Protein AF-A0A1G8TI39-F1 (afdb_monomer_lite)

Sequence (57 aa):
MSREAATHSVRSAELNEQIRALWARAGGRLDEQQRAEYERLVTAWAAAVRGDVTEPV

Foldseek 3Di:
DDPQLVVLVVQLVVLVVVLVVLCVVCVHDDDPVSVVVNVVSVVSNVVSVVSNVPPDD

Organism: NCBI:txid417292

Radius of gyration: 13.4 Å; chains: 1; bounding box: 32×16×39 Å

Secondary structure (DSSP, 8-state):
--HHHHHHHHHHHHHHHHHHHHHHHHTTS--HHHHHHHHHHHHHHHHHHHHHH----

pLDDT: mean 89.18, std 13.03, 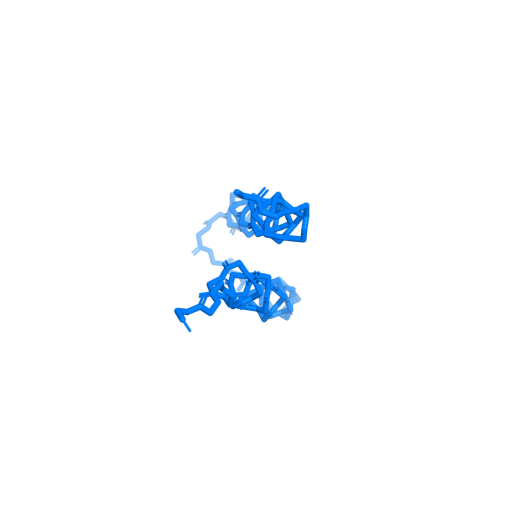range [50.0, 98.38]

Structure (mmCIF, N/CA/C/O backbone):
data_AF-A0A1G8TI39-F1
#
_entry.id   AF-A0A1G8TI39-F1
#
loop_
_atom_site.group_PDB
_atom_site.id
_atom_site.type_symbol
_atom_site.label_atom_id
_atom_site.label_alt_id
_atom_site.label_comp_id
_atom_site.label_asym_id
_atom_site.label_entity_id
_atom_site.label_seq_id
_atom_site.pdbx_PDB_ins_code
_atom_site.Cartn_x
_atom_site.Cartn_y
_atom_site.Cartn_z
_atom_site.occupancy
_atom_site.B_iso_or_equiv
_atom_site.auth_seq_id
_atom_site.auth_comp_id
_atom_site.auth_asym_id
_atom_site.auth_atom_id
_atom_site.pdbx_PDB_model_num
ATOM 1 N N . MET A 1 1 ? 19.684 -1.074 -18.943 1.00 56.19 1 MET A N 1
ATOM 2 C CA . MET A 1 1 ? 18.536 -0.646 -18.123 1.00 56.19 1 MET A CA 1
ATOM 3 C C . MET A 1 1 ? 17.847 0.519 -18.810 1.00 56.19 1 MET A C 1
ATOM 5 O O . MET A 1 1 ? 18.422 1.601 -18.899 1.00 56.19 1 MET A O 1
ATOM 9 N N . SER A 1 2 ? 16.655 0.279 -19.348 1.00 80.00 2 SER A N 1
ATOM 10 C CA . SER A 1 2 ? 15.829 1.299 -20.003 1.00 80.00 2 SER A CA 1
ATOM 11 C C . SER A 1 2 ? 15.212 2.271 -18.985 1.00 80.00 2 SER A C 1
ATOM 13 O O . SER A 1 2 ? 14.923 1.900 -17.848 1.00 80.00 2 SER A O 1
ATOM 15 N N . ARG A 1 3 ? 14.990 3.533 -19.385 1.00 78.12 3 ARG A N 1
ATOM 16 C CA . ARG A 1 3 ? 14.403 4.587 -18.525 1.00 78.12 3 ARG A CA 1
ATOM 17 C C . ARG A 1 3 ? 12.994 4.236 -18.025 1.00 78.12 3 ARG A C 1
ATOM 19 O O . ARG A 1 3 ? 12.602 4.661 -16.939 1.00 78.12 3 ARG A O 1
ATOM 26 N N . GLU A 1 4 ? 12.250 3.455 -18.801 1.00 79.69 4 GLU A N 1
ATOM 27 C CA . GLU A 1 4 ? 10.921 2.959 -18.434 1.00 79.69 4 GLU A CA 1
ATOM 28 C C . GLU A 1 4 ? 11.003 1.949 -17.288 1.00 79.69 4 GLU A C 1
ATOM 30 O O . GLU A 1 4 ? 10.366 2.170 -16.262 1.00 79.69 4 GLU A O 1
ATOM 35 N N . ALA A 1 5 ? 11.867 0.934 -17.389 1.00 80.44 5 ALA A N 1
ATOM 36 C CA . ALA A 1 5 ? 12.112 -0.029 -16.310 1.00 80.44 5 ALA A CA 1
ATOM 37 C C . ALA A 1 5 ? 12.521 0.675 -15.002 1.00 80.44 5 ALA A C 1
ATOM 39 O O . ALA A 1 5 ? 11.912 0.467 -13.958 1.00 80.44 5 ALA A O 1
ATOM 40 N N . ALA A 1 6 ? 13.447 1.642 -15.062 1.00 82.19 6 ALA A N 1
ATOM 41 C CA . ALA A 1 6 ? 13.810 2.441 -13.886 1.00 82.19 6 ALA A CA 1
ATOM 42 C C . ALA A 1 6 ? 12.608 3.192 -13.272 1.00 82.19 6 ALA A C 1
ATOM 44 O O . ALA A 1 6 ? 12.486 3.284 -12.052 1.00 82.19 6 ALA A O 1
ATOM 45 N N . THR A 1 7 ? 11.694 3.700 -14.105 1.00 85.06 7 THR A N 1
ATOM 46 C CA . THR A 1 7 ? 10.470 4.380 -13.648 1.00 85.06 7 THR A CA 1
ATOM 47 C C . THR A 1 7 ? 9.495 3.401 -12.987 1.00 85.06 7 THR A C 1
ATOM 49 O O . THR A 1 7 ?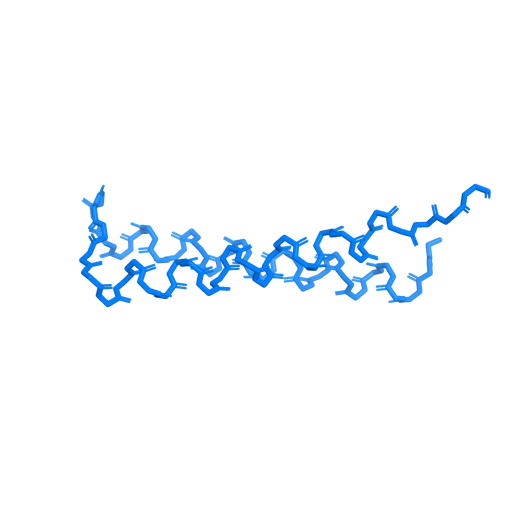 8.922 3.710 -11.940 1.00 85.06 7 THR A O 1
ATOM 52 N N . HIS A 1 8 ? 9.324 2.211 -13.564 1.00 86.88 8 HIS A N 1
ATOM 53 C CA . HIS A 1 8 ? 8.503 1.138 -13.004 1.00 86.88 8 HIS A CA 1
ATOM 54 C C . HIS A 1 8 ? 9.050 0.639 -11.664 1.00 86.88 8 HIS A C 1
ATOM 56 O O . HIS A 1 8 ? 8.283 0.494 -10.707 1.00 86.88 8 HIS A O 1
ATOM 62 N N . SER A 1 9 ? 10.370 0.485 -11.564 1.00 89.19 9 SER A N 1
ATOM 63 C CA . SER A 1 9 ? 11.060 0.106 -10.335 1.00 89.19 9 SER A CA 1
ATOM 64 C C . SER A 1 9 ? 10.844 1.140 -9.223 1.00 89.19 9 SER A C 1
ATOM 66 O O . SER A 1 9 ? 10.335 0.789 -8.158 1.00 89.19 9 SER A O 1
ATOM 68 N N . VAL A 1 10 ? 11.083 2.434 -9.492 1.00 91.56 10 VAL A N 1
ATOM 69 C CA . VAL A 1 10 ? 10.834 3.523 -8.521 1.00 91.56 10 VAL A CA 1
ATOM 70 C C . VAL A 1 10 ? 9.371 3.552 -8.072 1.00 91.56 10 VAL A C 1
ATOM 72 O O . VAL A 1 10 ? 9.091 3.606 -6.875 1.00 91.56 10 VAL A O 1
ATOM 75 N N . ARG A 1 11 ? 8.424 3.443 -9.010 1.00 93.06 11 ARG A N 1
ATOM 76 C CA . ARG A 1 11 ? 6.992 3.439 -8.687 1.00 93.06 11 ARG A CA 1
ATOM 77 C C . ARG A 1 11 ? 6.584 2.229 -7.846 1.00 93.06 11 ARG A C 1
ATOM 79 O O . ARG A 1 11 ? 5.764 2.357 -6.938 1.00 93.06 11 ARG A O 1
ATOM 86 N N . SER A 1 12 ? 7.118 1.045 -8.143 1.00 94.12 12 SER A N 1
ATOM 87 C CA . SER A 1 12 ? 6.833 -0.159 -7.357 1.00 94.12 12 SER A CA 1
ATOM 88 C C . SER A 1 12 ? 7.404 -0.059 -5.937 1.00 94.12 12 SER A C 1
ATOM 90 O O . SER A 1 12 ? 6.745 -0.492 -4.990 1.00 94.12 12 SER A O 1
ATOM 92 N N . ALA A 1 13 ? 8.572 0.568 -5.766 1.00 95.75 13 ALA A N 1
ATOM 93 C CA . ALA A 1 13 ? 9.152 0.832 -4.454 1.00 95.75 13 ALA A CA 1
ATOM 94 C C . ALA A 1 13 ? 8.260 1.773 -3.628 1.00 95.75 13 ALA A C 1
ATOM 96 O O . ALA A 1 13 ? 7.890 1.430 -2.505 1.00 95.75 13 ALA A O 1
ATOM 97 N N . GLU A 1 14 ? 7.817 2.886 -4.214 1.00 97.19 14 GLU A N 1
ATOM 98 C CA . GLU A 1 14 ? 6.936 3.859 -3.557 1.00 97.19 14 GLU A CA 1
ATOM 99 C C . GLU A 1 14 ? 5.595 3.237 -3.125 1.00 97.19 14 GLU A C 1
ATOM 101 O O . GLU A 1 14 ? 5.137 3.416 -1.995 1.00 97.19 14 GLU A O 1
ATOM 106 N N . LEU A 1 15 ? 4.963 2.446 -3.999 1.00 97.88 15 LEU A N 1
ATOM 107 C CA . LEU A 1 15 ? 3.702 1.769 -3.674 1.00 97.88 15 LEU A CA 1
ATOM 108 C C . LEU A 1 15 ? 3.879 0.738 -2.551 1.00 97.88 15 LEU A C 1
ATOM 110 O O . LEU A 1 15 ? 3.007 0.596 -1.694 1.00 97.88 15 LEU A O 1
ATOM 114 N N . ASN A 1 16 ? 5.019 0.047 -2.513 1.00 97.69 16 ASN A N 1
ATOM 115 C CA . ASN A 1 16 ? 5.340 -0.883 -1.435 1.00 97.69 16 ASN A CA 1
ATOM 116 C C . ASN A 1 16 ? 5.529 -0.158 -0.090 1.00 97.69 16 ASN A C 1
ATOM 118 O O . ASN A 1 16 ? 5.085 -0.651 0.948 1.00 97.69 16 ASN A O 1
ATOM 122 N N . GLU A 1 17 ? 6.150 1.024 -0.091 1.00 98.19 17 GLU A N 1
ATOM 123 C CA . GLU A 1 17 ? 6.275 1.863 1.107 1.00 98.19 17 GLU A CA 1
ATOM 124 C C . GLU A 1 17 ? 4.908 2.320 1.627 1.00 98.19 17 GLU A C 1
ATOM 126 O O . GLU A 1 17 ? 4.643 2.216 2.827 1.00 98.19 17 GLU A O 1
ATOM 131 N N . GLN A 1 18 ? 3.996 2.723 0.739 1.00 98.19 18 GLN A N 1
ATOM 132 C CA . GLN A 1 18 ? 2.626 3.093 1.114 1.00 98.19 18 GLN A CA 1
ATOM 133 C C . GLN A 1 18 ? 1.855 1.919 1.735 1.00 98.19 18 GLN A C 1
ATOM 135 O O . GLN A 1 18 ? 1.168 2.097 2.746 1.00 98.19 18 GLN A O 1
ATOM 140 N N . ILE A 1 19 ? 2.011 0.706 1.191 1.00 97.94 19 ILE A N 1
ATOM 141 C CA . ILE A 1 19 ? 1.425 -0.515 1.767 1.00 97.94 19 ILE A CA 1
ATOM 142 C C . ILE A 1 19 ? 1.970 -0.759 3.181 1.00 97.94 19 ILE A C 1
ATOM 144 O O . ILE A 1 19 ? 1.197 -1.022 4.104 1.00 97.94 19 ILE A O 1
ATOM 148 N N . ARG A 1 20 ? 3.286 -0.636 3.393 1.00 97.25 20 ARG A N 1
ATOM 149 C CA . ARG A 1 20 ? 3.896 -0.800 4.726 1.00 97.25 20 ARG A CA 1
ATOM 150 C C . ARG A 1 20 ? 3.420 0.265 5.711 1.00 97.25 20 ARG A C 1
ATOM 152 O O . ARG A 1 20 ? 3.098 -0.068 6.850 1.00 97.25 20 ARG A O 1
ATOM 159 N N . ALA A 1 21 ? 3.326 1.519 5.276 1.00 97.38 21 ALA A N 1
ATOM 160 C CA . ALA A 1 21 ? 2.824 2.618 6.096 1.00 97.38 21 ALA A CA 1
ATOM 161 C C . ALA A 1 21 ? 1.356 2.404 6.506 1.00 97.38 21 ALA A C 1
ATOM 163 O O . ALA A 1 21 ? 0.984 2.680 7.648 1.00 97.38 21 ALA A O 1
ATOM 164 N N . LEU A 1 22 ? 0.527 1.865 5.604 1.00 97.19 22 LEU A N 1
ATOM 165 C CA . LEU A 1 22 ? -0.850 1.467 5.901 1.00 97.19 22 LEU A CA 1
ATOM 166 C C . LEU A 1 22 ? -0.912 0.385 6.993 1.00 97.19 22 LEU A C 1
ATOM 168 O O . LEU A 1 22 ? -1.697 0.506 7.931 1.00 97.19 22 LEU A O 1
ATOM 172 N N . TRP A 1 23 ? -0.062 -0.638 6.920 1.00 96.38 23 TRP A N 1
ATOM 173 C CA . TRP A 1 23 ? 0.002 -1.668 7.960 1.00 96.38 23 TRP A CA 1
ATOM 174 C C . TRP A 1 23 ? 0.498 -1.133 9.306 1.00 96.38 23 TRP A C 1
ATOM 176 O O . TRP A 1 23 ? -0.057 -1.496 10.345 1.00 96.38 23 TRP A O 1
ATOM 186 N N . ALA A 1 24 ? 1.490 -0.240 9.296 1.00 95.88 24 ALA A N 1
ATOM 187 C CA . ALA A 1 24 ? 2.025 0.373 10.510 1.00 95.88 24 ALA A CA 1
ATOM 188 C C . ALA A 1 24 ? 0.962 1.193 11.264 1.00 95.88 24 ALA A C 1
ATOM 190 O O . ALA A 1 24 ? 0.862 1.085 12.484 1.00 95.88 24 ALA A O 1
ATOM 191 N N . ARG A 1 25 ? 0.126 1.964 10.549 1.00 95.00 25 ARG A N 1
ATOM 192 C CA . ARG A 1 25 ? -0.958 2.752 11.171 1.00 95.00 25 ARG A CA 1
ATOM 193 C C . ARG A 1 25 ? -2.146 1.911 11.640 1.00 95.00 25 ARG A C 1
ATOM 195 O O . ARG A 1 25 ? -2.847 2.321 12.557 1.00 95.00 25 ARG A O 1
ATOM 202 N N . ALA A 1 26 ? -2.390 0.762 11.014 1.00 94.62 26 ALA A N 1
ATOM 203 C CA . ALA A 1 26 ? -3.554 -0.073 11.302 1.00 94.62 26 ALA A CA 1
ATOM 204 C C . ALA A 1 26 ? -3.392 -0.964 12.548 1.00 94.62 26 ALA A C 1
ATOM 206 O O . ALA A 1 26 ? -4.355 -1.584 12.991 1.00 94.62 26 ALA A O 1
ATOM 207 N N . GLY A 1 27 ? -2.184 -1.072 13.114 1.00 89.81 27 GLY A N 1
ATOM 208 C CA . GLY A 1 27 ? -1.966 -1.803 14.369 1.00 89.81 27 GLY A CA 1
ATOM 209 C C . GLY A 1 27 ? -2.260 -3.309 14.292 1.00 89.81 27 GLY A C 1
ATOM 210 O O . GLY A 1 27 ? -2.595 -3.918 15.302 1.00 89.81 27 GLY A O 1
ATOM 211 N N . GLY A 1 28 ? -2.152 -3.914 13.101 1.00 89.25 28 GLY A N 1
ATOM 212 C CA . GLY A 1 28 ? -2.271 -5.364 12.891 1.00 89.25 28 GLY A CA 1
ATOM 213 C C . GLY A 1 28 ? -3.543 -5.833 12.177 1.00 89.25 28 GLY A C 1
ATOM 214 O O . GLY A 1 28 ? -3.575 -6.971 11.709 1.00 89.25 28 GLY A O 1
ATOM 215 N N . ARG A 1 29 ? -4.567 -4.983 12.013 1.00 94.06 29 ARG A N 1
ATOM 216 C CA . ARG A 1 29 ? -5.745 -5.316 11.193 1.00 94.06 29 ARG A CA 1
ATOM 217 C C . ARG A 1 29 ? -6.317 -4.087 10.500 1.00 94.06 29 ARG A C 1
ATOM 219 O O . ARG A 1 29 ? -6.548 -3.074 11.140 1.00 94.06 29 ARG A O 1
ATOM 226 N N . LEU A 1 30 ? -6.604 -4.226 9.207 1.00 96.94 30 LEU A N 1
ATOM 227 C CA . LEU A 1 30 ? -7.256 -3.181 8.424 1.00 96.94 30 LEU A CA 1
ATOM 228 C C . LEU A 1 30 ? -8.766 -3.143 8.701 1.00 96.94 30 LEU A C 1
ATOM 230 O O . LEU A 1 30 ? -9.426 -4.192 8.669 1.00 96.94 30 LEU A O 1
ATOM 234 N N . ASP A 1 31 ? -9.304 -1.945 8.915 1.00 96.44 31 ASP A N 1
ATOM 235 C CA . ASP A 1 31 ? -10.742 -1.678 8.802 1.00 96.44 31 ASP A CA 1
ATOM 236 C C . ASP A 1 31 ? -11.221 -1.739 7.332 1.00 96.44 31 ASP A C 1
ATOM 238 O O . ASP A 1 31 ? -10.449 -2.032 6.415 1.00 96.44 31 ASP A O 1
ATOM 242 N N . GLU A 1 32 ? -12.514 -1.519 7.089 1.00 97.19 32 GLU A N 1
ATOM 243 C CA . GLU A 1 32 ? -13.100 -1.604 5.742 1.00 97.19 32 GLU A CA 1
ATOM 244 C C . GLU A 1 32 ? -12.531 -0.558 4.772 1.00 97.19 32 GLU A C 1
ATOM 246 O O . GLU A 1 32 ? -12.210 -0.883 3.627 1.00 97.19 32 GLU A O 1
ATOM 251 N N . GLN A 1 33 ? -12.333 0.679 5.228 1.00 96.81 33 GLN A N 1
ATOM 252 C CA . GLN A 1 33 ? -11.782 1.755 4.404 1.00 96.81 33 GLN A CA 1
ATOM 253 C C . GLN A 1 33 ? -10.306 1.496 4.082 1.00 96.81 33 GLN A C 1
ATOM 255 O O . GLN A 1 33 ? -9.854 1.659 2.946 1.00 96.81 33 GLN A O 1
ATOM 260 N N . GLN A 1 34 ? -9.548 1.060 5.081 1.00 97.69 34 GLN A N 1
ATOM 261 C CA . GLN A 1 34 ? -8.152 0.673 4.963 1.00 97.69 34 GLN A CA 1
ATOM 262 C C . GLN A 1 34 ? -7.971 -0.542 4.052 1.00 97.69 34 GLN A C 1
ATOM 264 O O . GLN A 1 34 ? -7.000 -0.598 3.303 1.00 97.69 34 GLN A O 1
ATOM 269 N N . ARG A 1 35 ? -8.908 -1.494 4.067 1.00 97.88 35 ARG A N 1
ATOM 270 C CA . ARG A 1 35 ? -8.914 -2.639 3.149 1.00 97.88 35 ARG A CA 1
ATOM 271 C C . ARG A 1 35 ? -9.119 -2.202 1.703 1.00 97.88 35 ARG A C 1
ATOM 273 O O . ARG A 1 35 ? -8.345 -2.618 0.846 1.00 97.88 35 ARG A O 1
ATOM 280 N N . ALA A 1 36 ? -10.085 -1.323 1.442 1.00 98.06 36 ALA A N 1
ATOM 281 C CA . ALA A 1 36 ? -10.290 -0.772 0.103 1.00 98.06 36 ALA A CA 1
ATOM 282 C C . ALA A 1 36 ? -9.051 0.001 -0.393 1.00 98.06 36 ALA A C 1
ATOM 284 O O . ALA A 1 36 ? -8.691 -0.050 -1.569 1.00 98.06 36 ALA A O 1
ATOM 285 N N . GLU A 1 37 ? -8.358 0.706 0.505 1.00 97.88 37 GLU A N 1
ATOM 286 C CA . GLU A 1 37 ? -7.081 1.347 0.186 1.00 97.88 37 GLU A CA 1
ATOM 287 C C . GLU A 1 37 ? -5.976 0.330 -0.121 1.00 97.88 37 GLU A C 1
ATOM 289 O O . GLU A 1 37 ? -5.284 0.455 -1.130 1.00 97.88 37 GLU A O 1
ATOM 294 N N . TYR A 1 38 ? -5.846 -0.711 0.699 1.00 98.06 38 TYR A N 1
ATOM 295 C CA . TYR A 1 38 ? -4.887 -1.789 0.483 1.00 98.06 38 TYR A CA 1
ATOM 296 C C . TYR A 1 38 ? -5.077 -2.466 -0.878 1.00 98.06 38 TYR A C 1
ATOM 298 O O . TYR A 1 38 ? -4.108 -2.658 -1.606 1.00 98.06 38 TYR A O 1
ATOM 306 N N . GLU A 1 39 ? -6.315 -2.783 -1.255 1.00 98.38 39 GLU A N 1
ATOM 307 C CA . GLU A 1 39 ? -6.633 -3.418 -2.539 1.00 98.38 39 GLU A CA 1
ATOM 308 C C . GLU A 1 39 ? -6.218 -2.544 -3.729 1.00 98.38 39 GLU A C 1
ATOM 310 O O . GLU A 1 39 ? -5.623 -3.041 -4.693 1.00 98.38 39 GLU A O 1
ATOM 315 N N . ARG A 1 40 ? -6.455 -1.228 -3.643 1.00 98.38 40 ARG A N 1
ATOM 316 C CA . ARG A 1 40 ? -6.004 -0.267 -4.660 1.00 98.38 40 ARG A CA 1
ATOM 317 C C . ARG A 1 40 ? -4.481 -0.214 -4.749 1.00 98.38 40 ARG A C 1
ATOM 319 O O . ARG A 1 40 ? -3.938 -0.302 -5.852 1.00 98.38 40 A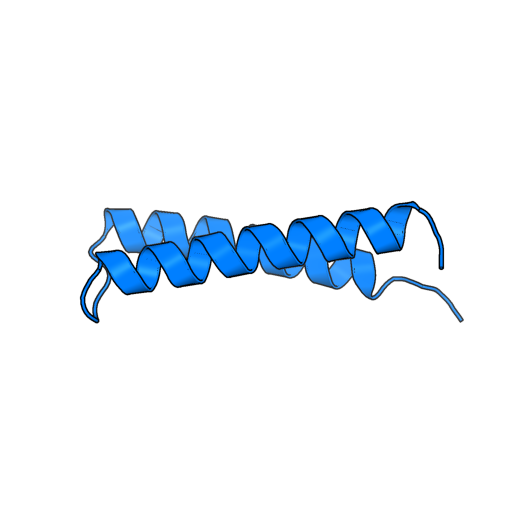RG A O 1
ATOM 326 N N . LEU A 1 41 ? -3.795 -0.128 -3.610 1.00 98.19 41 LEU A N 1
ATOM 327 C CA . LEU A 1 41 ? -2.333 -0.080 -3.554 1.00 98.19 41 LEU A CA 1
ATOM 328 C C . LEU 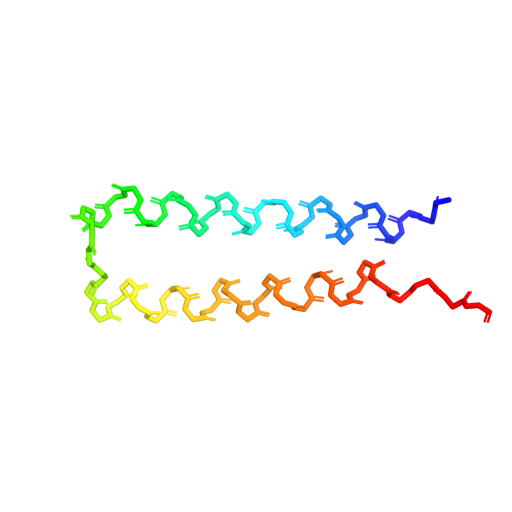A 1 41 ? -1.691 -1.365 -4.091 1.00 98.19 41 LEU A C 1
ATOM 330 O O . LEU A 1 41 ? -0.776 -1.291 -4.908 1.00 98.19 41 LEU A O 1
ATOM 334 N N . VAL A 1 42 ? -2.191 -2.541 -3.700 1.00 97.94 42 VAL A N 1
ATOM 335 C CA . VAL A 1 42 ? -1.692 -3.842 -4.180 1.00 97.94 42 VAL A CA 1
ATOM 336 C C . VAL A 1 42 ? -1.915 -4.001 -5.681 1.00 97.94 42 VAL A C 1
ATOM 338 O O . VAL A 1 42 ? -1.019 -4.458 -6.392 1.00 97.94 42 VAL A O 1
ATOM 341 N N . THR A 1 43 ? -3.078 -3.584 -6.187 1.00 97.88 43 THR A N 1
ATOM 342 C CA . THR A 1 43 ? -3.375 -3.625 -7.626 1.00 97.88 43 THR A CA 1
ATOM 343 C C . THR A 1 43 ? -2.407 -2.743 -8.413 1.00 97.88 43 THR A C 1
ATOM 345 O O . THR A 1 43 ? -1.829 -3.188 -9.409 1.00 97.88 43 THR A O 1
ATOM 348 N N . ALA A 1 44 ? -2.185 -1.510 -7.948 1.00 96.56 44 ALA A N 1
ATOM 349 C CA . ALA A 1 44 ? -1.246 -0.581 -8.566 1.00 96.56 44 ALA A CA 1
ATOM 350 C C . ALA A 1 44 ? 0.200 -1.095 -8.496 1.00 96.56 44 ALA A C 1
ATOM 352 O O . ALA A 1 44 ? 0.933 -1.011 -9.482 1.00 96.56 44 ALA A O 1
ATOM 353 N N . TRP A 1 45 ? 0.603 -1.666 -7.357 1.00 97.38 45 TRP A N 1
ATOM 354 C CA . TRP A 1 45 ? 1.936 -2.230 -7.163 1.00 97.38 45 TRP A CA 1
ATOM 355 C C . TRP A 1 45 ? 2.188 -3.388 -8.129 1.00 97.38 45 TRP A C 1
ATOM 357 O O . TRP A 1 45 ? 3.191 -3.394 -8.838 1.00 97.38 45 TRP A O 1
ATOM 367 N N . ALA A 1 46 ? 1.237 -4.319 -8.244 1.00 95.44 46 ALA A N 1
ATOM 368 C CA . ALA A 1 46 ? 1.347 -5.450 -9.156 1.00 95.44 46 ALA A CA 1
ATOM 369 C C . ALA A 1 46 ? 1.451 -5.005 -10.627 1.00 95.44 46 ALA A C 1
ATOM 371 O O . ALA A 1 46 ? 2.166 -5.625 -11.413 1.00 95.44 46 ALA A O 1
ATOM 372 N N . ALA A 1 47 ? 0.764 -3.924 -11.010 1.00 93.25 47 ALA A N 1
ATOM 373 C CA . ALA A 1 47 ? 0.908 -3.335 -12.339 1.00 93.25 47 ALA A CA 1
ATOM 374 C C . ALA A 1 47 ? 2.296 -2.704 -12.549 1.00 93.25 47 ALA A C 1
ATOM 376 O O . ALA A 1 47 ? 2.899 -2.908 -13.601 1.00 93.25 47 ALA A O 1
ATOM 377 N N . ALA A 1 48 ? 2.821 -1.989 -11.548 1.00 92.50 48 ALA A N 1
ATOM 378 C CA . ALA A 1 48 ? 4.153 -1.391 -11.610 1.00 92.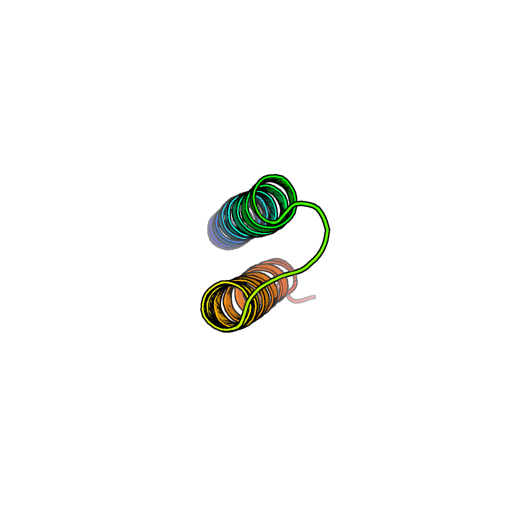50 48 ALA A CA 1
ATOM 379 C C . ALA A 1 48 ? 5.255 -2.456 -11.732 1.00 92.50 48 ALA A C 1
ATOM 381 O O . ALA A 1 48 ? 6.106 -2.327 -12.605 1.00 92.50 48 ALA A O 1
ATOM 382 N N . VAL A 1 49 ? 5.181 -3.535 -10.943 1.00 90.56 49 VAL A N 1
ATOM 383 C CA . VAL A 1 49 ? 6.129 -4.663 -10.999 1.00 90.56 49 VAL A CA 1
ATOM 384 C C . VAL A 1 49 ? 6.085 -5.372 -12.352 1.00 90.56 49 VAL A C 1
ATOM 386 O O . VAL A 1 49 ? 7.127 -5.680 -12.915 1.00 90.56 49 VAL A O 1
ATOM 389 N N . ARG A 1 50 ? 4.897 -5.612 -12.925 1.00 89.25 50 ARG A N 1
ATOM 390 C CA . ARG A 1 50 ? 4.805 -6.237 -14.257 1.00 89.25 50 ARG A CA 1
ATOM 391 C C . ARG A 1 50 ? 5.437 -5.384 -15.356 1.00 89.25 50 ARG A C 1
ATOM 393 O O . ARG A 1 50 ? 6.040 -5.955 -16.254 1.00 89.25 50 ARG A O 1
ATOM 400 N N . GLY A 1 51 ? 5.319 -4.058 -15.266 1.00 82.06 51 GLY A N 1
AT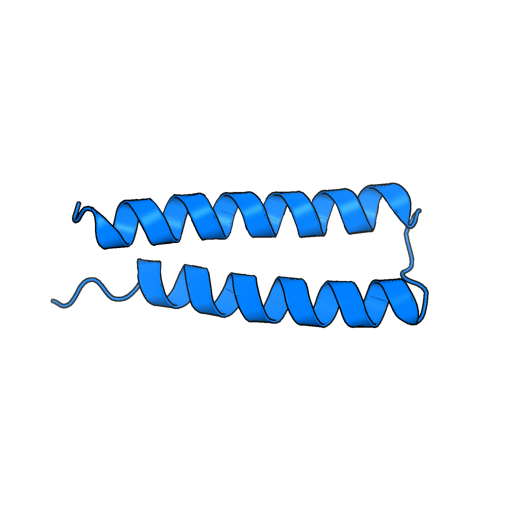OM 401 C CA . GLY A 1 51 ? 5.999 -3.139 -16.185 1.00 82.06 51 GLY A CA 1
ATOM 402 C C . GLY A 1 51 ? 7.522 -3.095 -16.008 1.00 82.06 51 GLY A C 1
ATOM 403 O O . GLY A 1 51 ? 8.225 -2.748 -16.949 1.00 82.06 51 GLY A O 1
ATOM 404 N N . ASP A 1 52 ? 8.034 -3.485 -14.836 1.00 72.50 52 ASP A N 1
ATOM 405 C CA . ASP A 1 52 ? 9.473 -3.665 -14.581 1.00 72.50 52 ASP A CA 1
ATOM 406 C C . ASP A 1 52 ? 9.994 -4.979 -15.201 1.00 72.50 52 ASP A C 1
ATOM 408 O O . ASP A 1 52 ? 11.094 -5.034 -15.736 1.00 72.50 52 ASP A O 1
ATOM 412 N N . VAL A 1 53 ? 9.174 -6.040 -15.182 1.00 65.25 53 VAL A N 1
ATOM 413 C CA . VAL A 1 53 ? 9.538 -7.385 -15.679 1.00 65.25 53 VAL A CA 1
ATOM 414 C C . VAL A 1 53 ? 9.443 -7.507 -17.208 1.00 65.25 53 VAL A C 1
ATOM 416 O O . VAL A 1 53 ? 10.036 -8.414 -17.789 1.00 65.25 53 VAL A O 1
ATOM 419 N N . THR A 1 54 ? 8.741 -6.603 -17.895 1.00 60.38 54 THR A N 1
ATOM 420 C CA . THR A 1 54 ? 8.703 -6.548 -19.367 1.00 60.38 54 THR A CA 1
ATOM 421 C C . THR A 1 54 ? 9.977 -5.929 -19.958 1.00 60.38 54 THR A C 1
ATOM 423 O O . THR A 1 54 ? 9.925 -4.907 -20.633 1.00 60.38 54 THR A O 1
ATOM 426 N N . GLU A 1 55 ? 11.131 -6.556 -19.732 1.00 53.88 55 GLU A N 1
ATOM 427 C CA . GLU A 1 55 ? 12.312 -6.420 -20.593 1.00 53.88 55 GLU A CA 1
ATOM 428 C C . GLU A 1 55 ? 12.312 -7.666 -21.512 1.00 53.88 55 GLU A C 1
ATOM 430 O O . GLU A 1 55 ? 12.455 -8.784 -21.009 1.00 53.88 55 GLU A O 1
ATOM 435 N N . PRO A 1 56 ? 12.024 -7.541 -22.826 1.00 50.44 56 PRO A N 1
ATOM 436 C CA . PRO A 1 56 ? 11.934 -8.697 -23.714 1.00 50.44 56 PRO A CA 1
ATOM 437 C C . PRO A 1 56 ? 13.329 -9.260 -24.008 1.00 50.44 56 PRO A C 1
ATOM 439 O O . PRO A 1 56 ? 14.259 -8.498 -24.282 1.00 50.44 56 PRO A O 1
ATOM 442 N N . VAL A 1 57 ? 13.435 -10.591 -23.977 1.00 50.00 57 VAL A N 1
ATOM 443 C CA . VAL A 1 57 ? 14.505 -11.370 -24.625 1.00 50.00 57 VAL A CA 1
ATOM 444 C C . VAL A 1 57 ? 14.414 -11.299 -26.145 1.00 50.00 57 VAL A C 1
ATOM 446 O O . VAL A 1 57 ? 13.279 -11.176 -26.662 1.00 50.00 57 VAL A O 1
#